Protein AF-A0A4Q7CL15-F1 (afdb_monomer)

Mean predicted aligned error: 6.11 Å

InterPro domains:
  IPR003726 Homocysteine-binding domain [PF025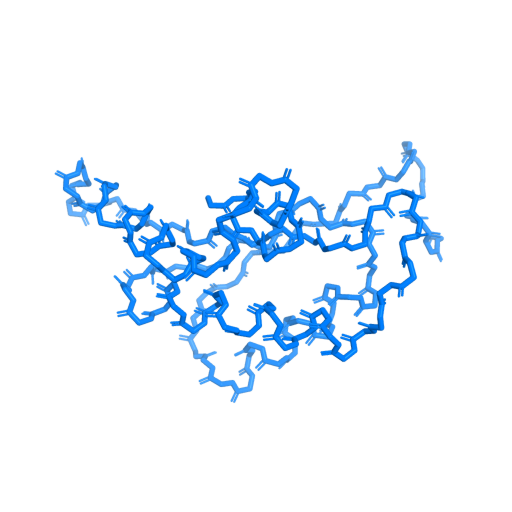74] (1-113)
  IPR003726 Homocysteine-binding domain [PS50970] (1-119)
  IPR036589 Homocysteine-binding domain superfamily [G3DSA:3.20.20.330] (1-119)
  IPR036589 Homocysteine-binding domain superfamily [SSF82282] (1-119)

Foldseek 3Di:
DAQLFQVSCVVVPCSVCSLVVLLVVLVVVVVVDDPPDAFEQEYEAPQDPDGDPDDLVNRLVRRVSSLVSNVVSPGQAYEHPAAQDPVSQVVNVVVCVVPDPHHYHYDHDAPDPPDRPVD

Sequence (119 aa):
TYGANFEKLKLFGIEDKVKAIQQAAVRIPKKAANEDTYILGTVGGFRGIKREDISLQTILYHTEIQIDTLIEEGVDALLFETYYDLEELTNVISRTRKKYDIPIIAQLTASNTNYLVNG

Structure (mmCIF, N/CA/C/O backbone):
data_AF-A0A4Q7CL15-F1
#
_entry.id   AF-A0A4Q7CL15-F1
#
loop_
_atom_site.group_PDB
_atom_site.id
_atom_site.type_symbol
_atom_site.label_atom_id
_atom_site.label_alt_id
_atom_site.label_comp_id
_atom_site.label_asym_id
_atom_site.label_entity_id
_atom_site.label_seq_id
_atom_site.pdbx_PDB_ins_code
_atom_site.Cartn_x
_atom_site.Cartn_y
_atom_site.Cartn_z
_atom_site.occupancy
_atom_site.B_iso_or_equiv
_atom_site.auth_seq_id
_atom_site.auth_comp_id
_atom_site.auth_asym_id
_atom_site.auth_atom_id
_atom_site.pdbx_PDB_model_num
ATOM 1 N N . THR A 1 1 ? -6.974 2.263 -3.864 1.00 65.12 1 THR A N 1
ATOM 2 C CA . THR A 1 1 ? -5.912 3.299 -3.958 1.00 65.12 1 THR A CA 1
ATOM 3 C C . THR A 1 1 ? -4.832 2.992 -4.994 1.00 65.12 1 THR A C 1
ATOM 5 O O . THR A 1 1 ? -3.915 3.787 -5.164 1.00 65.12 1 THR A O 1
ATOM 8 N N . TYR A 1 2 ? -4.989 1.912 -5.765 1.00 54.72 2 TYR A N 1
ATOM 9 C CA . TYR A 1 2 ? -4.071 1.360 -6.767 1.00 54.72 2 TYR A CA 1
ATOM 10 C C . TYR A 1 2 ? -3.191 2.321 -7.590 1.00 54.72 2 TYR A C 1
ATOM 12 O O . TYR A 1 2 ? -1.997 2.091 -7.769 1.00 54.72 2 TYR A O 1
ATOM 20 N N . GLY A 1 3 ? -3.779 3.376 -8.160 1.00 58.12 3 GLY A N 1
ATOM 21 C CA . GLY A 1 3 ? -3.096 4.281 -9.092 1.00 58.12 3 GLY A CA 1
ATOM 22 C C . GLY A 1 3 ? -2.503 5.539 -8.458 1.00 58.12 3 GLY A C 1
ATOM 23 O O . GLY A 1 3 ? -1.823 6.285 -9.151 1.00 58.12 3 GLY A O 1
ATOM 24 N N . ALA A 1 4 ? -2.758 5.795 -7.174 1.00 61.25 4 ALA A N 1
ATOM 25 C CA . ALA A 1 4 ? -2.376 7.036 -6.500 1.00 61.25 4 ALA A CA 1
ATOM 26 C C . ALA A 1 4 ? -0.928 6.990 -5.982 1.00 61.25 4 ALA A C 1
ATOM 28 O O . ALA A 1 4 ? -0.665 7.277 -4.813 1.00 61.25 4 ALA A O 1
ATOM 29 N N . ASN A 1 5 ? 0.002 6.590 -6.850 1.00 66.69 5 ASN A N 1
ATOM 30 C CA . ASN A 1 5 ? 1.431 6.619 -6.577 1.00 66.69 5 ASN A CA 1
ATOM 31 C C . ASN A 1 5 ? 2.092 7.794 -7.316 1.00 66.69 5 ASN A C 1
ATOM 33 O O . ASN A 1 5 ? 1.550 8.315 -8.293 1.00 66.69 5 ASN A O 1
ATOM 37 N N . PHE A 1 6 ? 3.230 8.252 -6.792 1.00 69.94 6 PHE A N 1
ATOM 38 C CA . PHE A 1 6 ? 3.884 9.494 -7.213 1.00 69.94 6 PHE A CA 1
ATOM 39 C C . PHE A 1 6 ? 4.101 9.570 -8.732 1.00 69.94 6 PHE A C 1
ATOM 41 O O . PHE A 1 6 ? 3.712 10.550 -9.358 1.00 69.94 6 PHE A O 1
ATOM 48 N N . GLU A 1 7 ? 4.629 8.509 -9.338 1.00 70.06 7 GLU A N 1
ATOM 49 C CA . GLU A 1 7 ? 4.968 8.485 -10.767 1.00 70.06 7 GLU A CA 1
ATOM 50 C C . GLU A 1 7 ? 3.735 8.556 -11.674 1.00 70.06 7 GLU A C 1
ATOM 52 O O . GLU A 1 7 ? 3.725 9.298 -12.656 1.00 70.06 7 GLU A O 1
ATOM 57 N N . LYS A 1 8 ? 2.644 7.867 -11.318 1.00 73.06 8 LYS A N 1
ATOM 58 C CA . LYS A 1 8 ? 1.388 7.965 -12.078 1.00 73.06 8 LYS A CA 1
ATOM 59 C C . LYS A 1 8 ? 0.762 9.350 -11.958 1.00 73.06 8 LYS A C 1
ATOM 61 O O . LYS A 1 8 ? 0.210 9.844 -12.934 1.00 73.06 8 LYS A O 1
ATOM 66 N N . LEU A 1 9 ? 0.845 9.984 -10.787 1.00 77.00 9 LEU A N 1
ATOM 67 C CA . LEU A 1 9 ? 0.295 11.324 -10.559 1.00 77.00 9 LEU A CA 1
ATOM 68 C C . LEU A 1 9 ? 1.144 12.434 -11.190 1.00 77.00 9 LEU A C 1
ATOM 70 O O . LEU A 1 9 ? 0.587 13.439 -11.631 1.00 77.00 9 LEU A O 1
ATOM 74 N N . LYS A 1 10 ? 2.456 12.219 -11.319 1.00 77.25 10 LYS A N 1
ATOM 75 C CA . LYS A 1 10 ? 3.382 13.110 -12.027 1.00 77.25 10 LYS A CA 1
ATOM 76 C C . LYS A 1 10 ? 3.010 13.285 -13.499 1.00 77.25 10 LYS A C 1
ATOM 78 O O . LYS A 1 10 ? 3.123 14.386 -14.028 1.00 77.25 10 LYS A O 1
ATOM 83 N N . LEU A 1 11 ? 2.474 12.245 -14.148 1.00 78.25 11 LEU A N 1
ATOM 84 C CA . LEU A 1 11 ? 1.936 12.344 -15.516 1.00 78.25 11 LEU A CA 1
ATOM 85 C C . LEU A 1 11 ? 0.776 13.351 -15.643 1.00 78.25 11 LEU A C 1
ATOM 87 O O . LEU A 1 11 ? 0.485 13.811 -16.745 1.00 78.25 11 LEU A O 1
ATOM 91 N N . PHE A 1 12 ? 0.132 13.705 -14.527 1.00 80.31 12 PHE A N 1
ATOM 92 C CA . PHE A 1 12 ? -0.968 14.667 -14.453 1.00 80.31 12 PHE A CA 1
ATOM 93 C C . PHE A 1 12 ? -0.598 15.962 -13.702 1.00 80.31 12 PHE A C 1
ATOM 95 O O . PHE A 1 12 ? -1.465 16.818 -13.532 1.00 80.31 12 PHE A O 1
ATOM 102 N N . GLY A 1 13 ? 0.654 16.118 -13.248 1.00 83.12 13 GLY A N 1
ATOM 103 C CA . GLY A 1 13 ? 1.137 17.304 -12.524 1.00 83.12 13 GLY A CA 1
ATOM 104 C C . GLY A 1 13 ? 0.513 17.515 -11.138 1.00 83.12 13 GLY A C 1
ATOM 105 O O . GLY A 1 13 ? 0.296 18.656 -10.731 1.00 83.12 13 GLY A O 1
ATOM 106 N N . ILE A 1 14 ? 0.135 16.431 -10.452 1.00 82.62 14 ILE A N 1
ATOM 107 C CA . ILE A 1 14 ? -0.492 16.455 -9.113 1.00 82.62 14 ILE A CA 1
ATOM 108 C C . ILE A 1 14 ? 0.214 15.517 -8.124 1.00 82.62 14 ILE A C 1
ATOM 110 O O . ILE A 1 14 ? -0.396 14.973 -7.199 1.00 82.62 14 ILE A O 1
ATOM 114 N N . GLU A 1 15 ? 1.503 15.279 -8.336 1.00 80.31 15 GLU A N 1
ATOM 115 C CA . GLU A 1 15 ? 2.342 14.408 -7.516 1.00 80.31 15 GLU A CA 1
ATOM 116 C C . GLU A 1 15 ? 2.487 14.884 -6.059 1.00 80.31 15 GLU A C 1
ATOM 118 O O . GLU A 1 15 ? 2.669 14.074 -5.151 1.00 80.31 15 GLU A O 1
ATOM 123 N N . ASP A 1 16 ? 2.321 16.180 -5.801 1.00 82.69 16 ASP A N 1
ATOM 124 C CA . ASP A 1 16 ? 2.293 16.778 -4.464 1.00 82.69 16 ASP A CA 1
ATOM 125 C C . ASP A 1 16 ? 1.031 16.393 -3.669 1.00 82.69 16 ASP A C 1
ATOM 127 O O . ASP A 1 16 ? 1.013 16.440 -2.436 1.00 82.69 16 ASP A O 1
ATOM 131 N N . LYS A 1 17 ? -0.024 15.940 -4.358 1.00 85.25 17 LYS A N 1
ATOM 132 C CA . LYS A 1 17 ? -1.307 15.557 -3.753 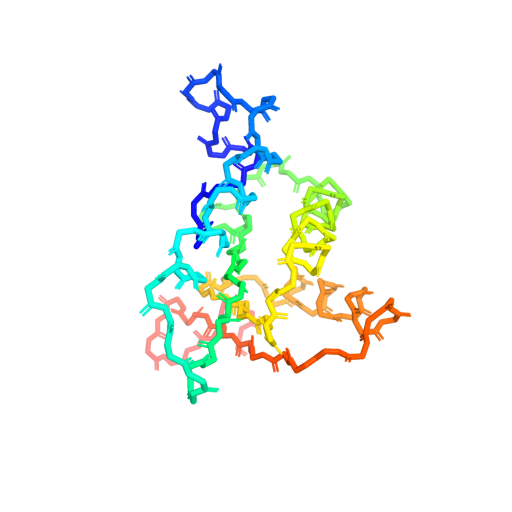1.00 85.25 17 LYS A CA 1
ATOM 133 C C . LYS A 1 17 ? -1.395 14.090 -3.357 1.00 85.25 17 LYS A C 1
ATOM 135 O O . LYS A 1 17 ? -2.450 13.690 -2.864 1.00 85.25 17 LYS A O 1
ATOM 140 N N . VAL A 1 18 ? -0.329 13.296 -3.513 1.00 82.56 18 VAL A N 1
ATOM 141 C CA . VAL A 1 18 ? -0.316 11.858 -3.164 1.00 82.56 18 VAL A CA 1
ATOM 142 C C . VAL A 1 18 ? -0.913 11.629 -1.775 1.00 82.56 18 VAL A C 1
ATOM 144 O O . VAL A 1 18 ? -1.872 10.871 -1.644 1.00 82.56 18 VAL A O 1
ATOM 147 N N . LYS A 1 19 ? -0.413 12.337 -0.751 1.00 86.00 19 LYS A N 1
ATOM 148 C CA . LYS A 1 19 ? -0.903 12.177 0.626 1.00 86.00 19 LYS A CA 1
ATOM 149 C C . LYS A 1 19 ? -2.395 12.508 0.725 1.00 86.00 19 LYS A C 1
ATOM 151 O O . LYS A 1 19 ? -3.172 11.669 1.166 1.00 86.00 19 LYS A O 1
ATOM 156 N N . ALA A 1 20 ? -2.816 13.675 0.238 1.00 89.25 20 ALA A N 1
ATOM 157 C CA . ALA A 1 20 ? -4.216 14.104 0.299 1.00 89.25 20 ALA A CA 1
ATOM 158 C C . ALA A 1 20 ? -5.175 13.135 -0.420 1.00 89.25 20 ALA A C 1
ATOM 160 O O . ALA A 1 20 ? -6.266 12.855 0.080 1.00 89.25 20 ALA A O 1
ATOM 161 N N . ILE A 1 21 ? -4.759 12.590 -1.568 1.00 88.56 21 ILE A N 1
ATOM 162 C CA . ILE A 1 21 ? -5.534 11.606 -2.332 1.00 88.56 21 ILE A CA 1
ATOM 163 C C . ILE A 1 21 ? -5.673 10.302 -1.544 1.00 88.56 21 ILE A C 1
ATOM 165 O O . ILE A 1 21 ? -6.781 9.781 -1.434 1.00 88.56 21 ILE A O 1
ATOM 169 N N . GLN A 1 22 ? -4.584 9.793 -0.963 1.00 87.25 22 GLN A N 1
ATOM 170 C CA . GLN A 1 22 ? -4.611 8.571 -0.153 1.00 87.25 22 GLN A CA 1
ATOM 171 C C . GLN A 1 22 ? -5.507 8.734 1.079 1.00 87.25 22 GLN A C 1
ATOM 173 O O . GLN A 1 22 ? -6.358 7.886 1.339 1.00 87.25 22 GLN A O 1
ATOM 178 N N . GLN A 1 23 ? -5.398 9.863 1.784 1.00 92.19 23 GLN A N 1
ATOM 179 C CA . GLN A 1 23 ? -6.250 10.159 2.938 1.00 92.19 23 GLN A CA 1
ATOM 180 C C . GLN A 1 23 ? -7.730 10.197 2.558 1.00 92.19 23 GLN A C 1
ATOM 182 O O . GLN A 1 23 ? -8.567 9.558 3.197 1.00 92.19 23 GLN A O 1
ATOM 187 N N . ALA A 1 24 ? -8.073 10.904 1.478 1.00 92.56 24 ALA A N 1
ATOM 188 C CA . ALA A 1 24 ? -9.443 10.932 0.980 1.00 92.56 24 ALA A CA 1
ATOM 189 C C . ALA A 1 24 ? -9.938 9.526 0.602 1.00 92.56 24 ALA A C 1
ATOM 191 O O . ALA A 1 24 ? -11.069 9.161 0.932 1.00 92.56 24 ALA A O 1
ATOM 192 N N . ALA A 1 25 ? -9.083 8.719 -0.025 1.00 89.19 25 ALA A N 1
ATOM 193 C CA . ALA A 1 25 ? -9.416 7.369 -0.453 1.00 89.19 25 ALA A CA 1
ATOM 194 C C . ALA A 1 25 ? -9.651 6.382 0.705 1.00 89.19 25 ALA A C 1
ATOM 196 O O . ALA A 1 25 ? -10.346 5.394 0.491 1.00 89.19 25 ALA A O 1
ATOM 197 N N . VAL A 1 26 ? -9.150 6.656 1.916 1.00 93.94 26 VAL A N 1
ATOM 198 C CA . VAL A 1 26 ? -9.502 5.904 3.139 1.00 93.94 26 VAL A CA 1
ATOM 199 C C . VAL A 1 26 ? -10.762 6.473 3.797 1.00 93.94 26 VAL A C 1
ATOM 201 O O . VAL A 1 26 ? -11.653 5.733 4.213 1.00 93.94 26 VAL A O 1
ATOM 204 N N . ARG A 1 27 ? -10.895 7.803 3.861 1.00 93.75 27 ARG A N 1
ATOM 205 C CA . ARG A 1 27 ? -12.031 8.463 4.531 1.00 93.75 27 ARG A CA 1
ATOM 206 C C . ARG A 1 27 ? -13.371 8.212 3.849 1.00 93.75 27 ARG A C 1
ATOM 208 O O . ARG A 1 27 ? -14.390 8.160 4.528 1.00 93.75 27 ARG A O 1
ATOM 215 N N . ILE A 1 28 ? -13.393 8.101 2.522 1.00 92.81 28 ILE A N 1
ATOM 216 C CA . ILE A 1 28 ? -14.622 7.843 1.759 1.00 92.81 28 ILE A CA 1
ATOM 217 C C . ILE A 1 28 ? -15.236 6.481 2.126 1.00 92.81 28 ILE A C 1
ATOM 219 O O . ILE A 1 28 ? -16.381 6.481 2.580 1.00 92.81 28 ILE A O 1
ATOM 223 N N . PRO A 1 29 ? -14.524 5.341 2.007 1.00 88.94 29 PRO A N 1
ATOM 224 C CA . PRO A 1 29 ? -15.079 4.048 2.393 1.00 88.94 29 PRO A CA 1
ATOM 225 C C . PRO A 1 29 ? -15.401 3.986 3.886 1.00 88.94 29 PRO A C 1
ATOM 227 O O . PRO A 1 29 ? -16.440 3.441 4.230 1.00 88.94 29 PRO A O 1
ATOM 230 N N . LYS A 1 30 ? -14.626 4.641 4.765 1.00 92.50 30 LYS A N 1
ATOM 231 C CA . LYS A 1 30 ? -14.967 4.742 6.198 1.00 92.50 30 LYS A CA 1
ATOM 232 C C . LYS A 1 30 ? -16.339 5.352 6.471 1.00 92.50 30 LYS A C 1
ATOM 234 O O . LYS A 1 30 ? -17.011 4.935 7.401 1.00 92.50 30 LYS A O 1
ATOM 239 N N . LYS A 1 31 ? -16.768 6.329 5.670 1.00 92.94 31 LYS A N 1
ATOM 240 C CA . LYS A 1 31 ? -18.104 6.935 5.805 1.00 92.94 31 LYS A CA 1
ATOM 241 C C . LYS A 1 31 ? -19.229 6.018 5.325 1.00 92.94 31 LYS A C 1
ATOM 243 O O . LYS A 1 31 ? -20.372 6.231 5.711 1.00 92.94 31 LYS A O 1
ATOM 248 N N . ALA A 1 32 ? -18.917 5.069 4.447 1.00 92.44 32 ALA A N 1
ATOM 249 C CA . ALA A 1 32 ? -19.873 4.118 3.886 1.00 92.44 32 ALA A CA 1
ATOM 250 C C . ALA A 1 32 ? -19.863 2.759 4.610 1.00 92.44 32 ALA A C 1
ATOM 252 O O . ALA A 1 32 ? -20.791 1.973 4.436 1.00 92.44 32 ALA A O 1
ATOM 253 N N . AL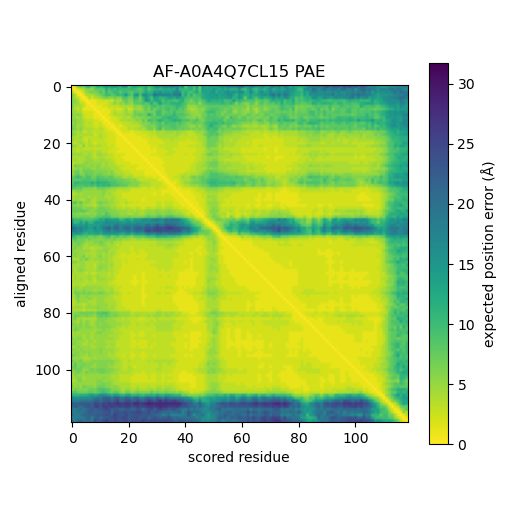A A 1 33 ? -18.815 2.481 5.385 1.00 92.75 33 ALA A N 1
ATOM 254 C CA . ALA A 1 33 ? -18.617 1.249 6.129 1.00 92.75 33 ALA A CA 1
ATOM 255 C C . ALA A 1 33 ? -19.626 1.106 7.277 1.00 92.75 33 ALA A C 1
ATOM 257 O O . ALA A 1 33 ? -19.990 2.078 7.939 1.00 92.75 33 ALA A O 1
ATOM 258 N N . ASN A 1 34 ? -20.047 -0.133 7.517 1.00 93.81 34 ASN A N 1
ATOM 259 C CA . ASN A 1 34 ? -20.714 -0.536 8.754 1.00 93.81 34 ASN A CA 1
ATOM 260 C C . ASN A 1 34 ? -19.688 -1.144 9.730 1.00 93.81 34 ASN A C 1
ATOM 262 O O . ASN A 1 34 ? -18.510 -1.255 9.393 1.00 93.81 34 ASN A O 1
ATOM 266 N N . GLU A 1 35 ? -20.134 -1.539 10.925 1.00 89.75 35 GLU A N 1
ATOM 267 C CA . GLU A 1 35 ? -19.259 -2.082 11.979 1.00 89.75 35 GLU A CA 1
ATOM 268 C C . GLU A 1 35 ? -18.489 -3.348 11.555 1.00 89.75 35 GLU A C 1
ATOM 270 O O . GLU A 1 35 ? -17.379 -3.567 12.029 1.00 89.75 35 GLU A O 1
ATOM 275 N N . ASP A 1 36 ? -19.024 -4.125 10.608 1.00 93.88 36 ASP A N 1
ATOM 276 C CA . ASP A 1 36 ? -18.439 -5.387 10.132 1.00 93.88 36 ASP A CA 1
ATOM 277 C C . ASP A 1 36 ? -17.659 -5.240 8.808 1.00 93.88 36 ASP A C 1
ATOM 279 O O . ASP A 1 36 ? -17.284 -6.229 8.171 1.00 93.88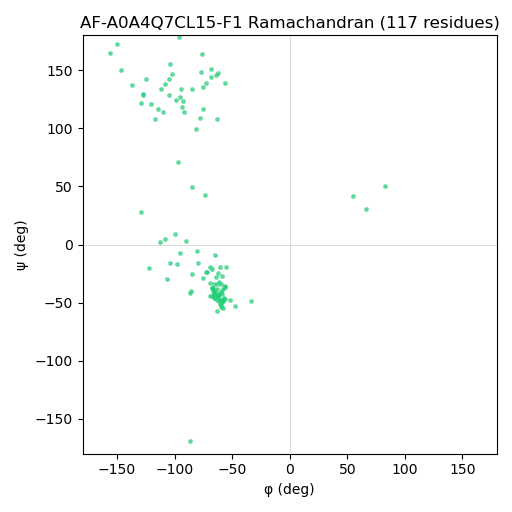 36 ASP A O 1
ATOM 283 N N . THR A 1 37 ? -17.434 -4.008 8.337 1.00 95.19 37 THR A N 1
ATOM 284 C CA . THR A 1 37 ? -16.734 -3.749 7.071 1.00 95.19 37 THR A CA 1
ATOM 285 C C . THR A 1 37 ? -15.240 -3.534 7.296 1.00 95.19 37 THR A C 1
ATOM 287 O O . THR A 1 37 ? -14.839 -2.539 7.893 1.00 95.19 37 THR A O 1
ATOM 290 N N . TYR A 1 38 ? -14.410 -4.397 6.707 1.00 95.75 38 TYR A N 1
ATOM 291 C CA . TYR A 1 38 ? -12.957 -4.209 6.661 1.00 95.75 38 TYR A CA 1
ATOM 292 C C . TYR A 1 38 ? -12.529 -3.327 5.487 1.00 95.75 38 TYR A C 1
ATOM 294 O O . TYR A 1 38 ? -12.932 -3.536 4.340 1.00 95.75 38 TYR A O 1
ATOM 302 N N . ILE A 1 39 ? -11.646 -2.374 5.759 1.00 95.88 39 ILE A N 1
ATOM 303 C CA . ILE A 1 39 ? -11.111 -1.423 4.791 1.00 95.88 39 ILE A CA 1
ATOM 304 C C . ILE A 1 39 ? -9.647 -1.749 4.534 1.00 95.88 39 ILE A C 1
ATOM 306 O O . ILE A 1 39 ? -8.788 -1.592 5.399 1.00 95.88 39 ILE A O 1
ATOM 310 N N . LEU A 1 40 ? -9.353 -2.172 3.307 1.00 96.62 40 LEU A N 1
ATOM 311 C CA . LEU A 1 40 ? -8.003 -2.528 2.886 1.00 96.62 40 LEU A CA 1
ATOM 312 C C . LEU A 1 40 ? -7.359 -1.375 2.115 1.00 96.62 40 LEU A C 1
ATOM 314 O O . LEU A 1 40 ? -7.880 -0.915 1.096 1.00 96.62 40 LEU A O 1
ATOM 318 N N . GLY A 1 41 ? -6.190 -0.938 2.578 1.00 95.44 41 GLY A N 1
ATOM 319 C CA . GLY A 1 41 ? -5.343 -0.007 1.846 1.00 95.44 41 GLY A CA 1
ATOM 320 C C . GLY A 1 41 ? -4.639 -0.732 0.707 1.00 95.44 41 GLY A C 1
ATOM 321 O O . GLY A 1 41 ? -3.841 -1.636 0.953 1.00 95.44 41 GLY A O 1
ATOM 322 N N . THR A 1 42 ? -4.919 -0.348 -0.538 1.00 93.88 42 THR A N 1
ATOM 323 C CA . THR A 1 42 ? -4.311 -1.006 -1.698 1.00 93.88 42 THR A CA 1
ATOM 324 C C . THR A 1 42 ? -3.051 -0.285 -2.171 1.00 93.88 42 THR A C 1
ATOM 326 O O . THR A 1 42 ? -3.022 0.949 -2.292 1.00 93.88 42 THR A O 1
ATOM 329 N N . VAL A 1 43 ? -1.999 -1.052 -2.431 1.00 92.31 43 VAL A N 1
ATOM 330 C CA . VAL A 1 43 ? -0.683 -0.569 -2.859 1.00 92.31 43 VAL A CA 1
ATOM 331 C C . VAL A 1 43 ? -0.285 -1.355 -4.100 1.00 92.31 43 VAL A C 1
ATOM 333 O O . VAL A 1 43 ? -0.263 -2.581 -4.069 1.00 92.31 43 VAL A O 1
ATOM 336 N N . GLY A 1 44 ? -0.026 -0.655 -5.202 1.00 89.31 44 GLY A N 1
ATOM 337 C CA . GLY A 1 44 ? 0.358 -1.269 -6.471 1.00 89.31 44 GLY A CA 1
ATOM 338 C C . GLY A 1 44 ? 1.856 -1.150 -6.724 1.00 89.31 44 GLY A C 1
ATOM 339 O O . GLY A 1 44 ? 2.458 -0.137 -6.365 1.00 89.31 44 GLY A O 1
ATOM 340 N N . GLY A 1 45 ? 2.426 -2.157 -7.386 1.00 87.56 45 GLY A N 1
ATOM 341 C CA . GLY A 1 45 ? 3.829 -2.138 -7.793 1.00 87.56 45 GLY A CA 1
ATOM 342 C C . GLY A 1 45 ? 4.150 -1.009 -8.778 1.00 87.56 45 GLY A C 1
ATOM 343 O O . GLY A 1 45 ? 3.311 -0.602 -9.591 1.00 87.56 45 GLY A O 1
ATOM 344 N N . PHE A 1 46 ? 5.374 -0.498 -8.696 1.00 83.12 46 PHE A N 1
ATOM 345 C CA . PHE A 1 46 ? 5.920 0.513 -9.596 1.00 83.12 46 PHE A CA 1
ATOM 346 C C . PHE A 1 46 ? 6.522 -0.126 -10.847 1.00 83.12 46 PHE A C 1
ATOM 348 O O . PHE A 1 46 ? 6.324 0.383 -11.949 1.00 83.12 46 PHE A O 1
ATOM 355 N N . ARG A 1 47 ? 7.223 -1.258 -10.711 1.00 81.88 47 ARG A N 1
ATOM 356 C CA . ARG A 1 47 ? 7.789 -1.978 -11.856 1.00 81.88 47 ARG A CA 1
ATOM 357 C C . ARG A 1 47 ? 6.688 -2.762 -12.563 1.00 81.88 47 ARG A C 1
ATOM 359 O O . ARG A 1 47 ? 6.167 -3.754 -12.055 1.00 81.88 47 ARG A O 1
ATOM 366 N N . GLY A 1 48 ? 6.327 -2.294 -13.755 1.00 71.50 48 GLY A N 1
ATOM 367 C CA . GLY A 1 48 ? 5.444 -3.009 -14.672 1.00 71.50 48 GLY A CA 1
ATOM 368 C C . GLY A 1 48 ? 6.197 -3.984 -15.583 1.00 71.50 48 GLY A C 1
ATOM 369 O O . GLY A 1 48 ? 7.392 -4.226 -15.439 1.00 71.50 48 GLY A O 1
ATOM 370 N N . ILE A 1 49 ? 5.487 -4.500 -16.591 1.00 60.25 49 ILE A N 1
ATOM 371 C CA . ILE A 1 49 ? 6.049 -5.380 -17.636 1.00 60.25 49 ILE A CA 1
ATOM 372 C C . ILE A 1 49 ? 7.154 -4.669 -18.438 1.00 60.25 49 ILE A C 1
ATOM 374 O O . ILE A 1 49 ? 8.114 -5.295 -18.885 1.00 60.25 49 ILE A O 1
ATOM 378 N N . LYS A 1 50 ? 7.042 -3.347 -18.611 1.00 57.31 50 LYS A N 1
ATOM 379 C CA . LYS A 1 50 ? 8.127 -2.510 -19.126 1.00 57.31 50 LYS A CA 1
ATOM 380 C C . LYS A 1 50 ? 8.917 -2.001 -17.923 1.00 57.31 50 LYS A C 1
ATOM 382 O O . LYS A 1 50 ? 8.368 -1.254 -17.120 1.00 57.31 50 LYS A O 1
ATOM 387 N N . ARG A 1 51 ? 10.175 -2.430 -17.785 1.00 58.34 51 ARG A N 1
ATOM 388 C CA . ARG A 1 51 ? 11.084 -1.887 -16.767 1.00 58.34 51 ARG A CA 1
ATOM 389 C C . ARG A 1 51 ? 11.299 -0.406 -17.059 1.00 58.34 51 ARG A C 1
ATOM 391 O O . ARG A 1 51 ? 11.940 -0.066 -18.047 1.00 58.34 51 ARG A O 1
ATOM 398 N N . GLU A 1 52 ? 10.729 0.450 -16.227 1.00 62.91 52 GLU A N 1
ATOM 399 C CA . GLU A 1 52 ? 11.120 1.854 -16.158 1.00 62.91 52 GLU A CA 1
ATOM 400 C C . GLU A 1 52 ? 12.435 1.968 -15.370 1.00 62.91 52 GLU A C 1
ATOM 402 O O . GLU A 1 52 ? 12.681 1.172 -14.459 1.00 62.91 52 GLU A O 1
ATOM 407 N N . ASP A 1 53 ? 13.274 2.953 -15.707 1.00 72.19 53 ASP A N 1
ATOM 408 C CA . ASP A 1 53 ? 14.589 3.208 -15.086 1.00 72.19 53 ASP A CA 1
ATOM 409 C C . ASP A 1 53 ? 14.474 3.816 -13.669 1.00 72.19 53 ASP A C 1
ATOM 411 O O . ASP A 1 53 ? 15.184 4.752 -13.301 1.00 72.19 53 ASP A O 1
ATOM 415 N N . ILE A 1 54 ? 13.559 3.305 -12.842 1.00 82.25 54 ILE A N 1
ATOM 416 C CA . ILE A 1 54 ? 13.398 3.741 -11.453 1.00 82.25 54 ILE A CA 1
ATOM 417 C C . ILE A 1 54 ? 14.179 2.804 -10.533 1.00 82.25 54 ILE A C 1
ATOM 419 O O . ILE A 1 54 ? 14.011 1.578 -10.534 1.00 82.25 54 ILE A O 1
ATOM 423 N N . SER A 1 55 ? 15.041 3.395 -9.705 1.00 89.81 55 SER A N 1
ATOM 424 C CA . SER A 1 55 ? 15.814 2.641 -8.722 1.00 89.81 55 SER A CA 1
ATOM 425 C C . SER A 1 55 ? 14.897 1.984 -7.683 1.00 89.81 55 SER A C 1
ATOM 427 O O . SER A 1 55 ? 13.891 2.561 -7.263 1.00 89.81 55 SER A O 1
ATOM 429 N N . LEU A 1 56 ? 15.280 0.797 -7.200 1.00 89.56 56 LEU A N 1
ATOM 430 C CA . LEU A 1 56 ? 14.540 0.115 -6.134 1.00 89.56 56 LEU A C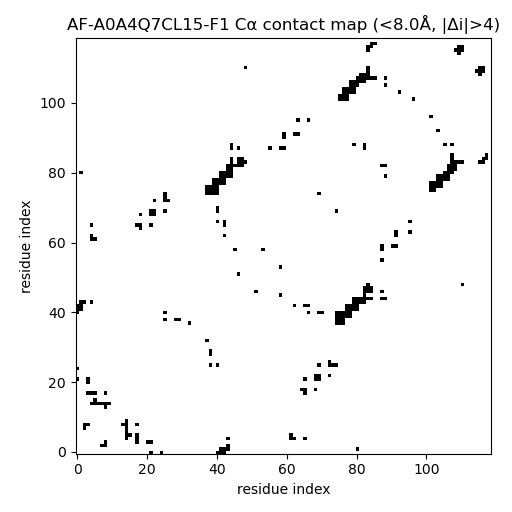A 1
ATOM 431 C C . LEU A 1 56 ? 14.409 0.997 -4.881 1.00 89.56 56 LEU A C 1
ATOM 433 O O . LEU A 1 56 ? 13.367 1.003 -4.238 1.00 89.56 56 LEU A O 1
ATOM 437 N N . GLN A 1 57 ? 15.434 1.786 -4.546 1.00 91.75 57 GLN A N 1
ATOM 438 C CA . GLN A 1 57 ? 15.389 2.671 -3.377 1.00 91.75 57 GLN A CA 1
ATOM 439 C C . GLN A 1 57 ? 14.342 3.777 -3.526 1.00 91.75 57 GLN A C 1
ATOM 441 O O . GLN A 1 57 ? 13.613 4.051 -2.576 1.00 91.75 57 GLN A O 1
ATOM 446 N N . THR A 1 58 ? 14.226 4.369 -4.716 1.00 90.06 58 THR A N 1
ATOM 447 C CA . THR A 1 58 ? 13.196 5.371 -5.023 1.00 90.06 58 THR A CA 1
ATOM 448 C C . THR A 1 58 ? 11.797 4.771 -4.895 1.00 90.06 58 THR A C 1
ATOM 450 O O . THR A 1 58 ? 10.936 5.354 -4.239 1.00 90.06 58 THR A O 1
ATOM 453 N N . ILE A 1 59 ? 11.586 3.571 -5.444 1.00 90.12 59 ILE A N 1
ATOM 454 C CA . ILE A 1 59 ? 10.311 2.848 -5.328 1.00 90.12 59 ILE A CA 1
ATOM 455 C C . ILE A 1 59 ? 9.956 2.608 -3.862 1.00 90.12 59 ILE A C 1
ATOM 457 O O . ILE A 1 59 ? 8.844 2.919 -3.432 1.00 90.12 59 ILE A O 1
ATOM 461 N N . LEU A 1 60 ? 10.903 2.085 -3.079 1.00 93.06 60 LEU A N 1
ATOM 462 C CA . LEU A 1 60 ? 10.676 1.784 -1.669 1.00 93.06 60 LEU A CA 1
ATOM 463 C C . LEU A 1 60 ? 10.374 3.050 -0.860 1.00 93.06 60 LEU A C 1
ATOM 465 O O . LEU A 1 60 ? 9.489 3.009 -0.015 1.00 93.06 60 LEU A O 1
ATOM 469 N N . TYR A 1 61 ? 11.039 4.170 -1.154 1.00 92.06 61 TYR A N 1
ATOM 470 C CA . TYR A 1 61 ? 10.763 5.458 -0.515 1.00 92.06 61 TYR A CA 1
ATOM 471 C C . TYR A 1 61 ? 9.322 5.933 -0.757 1.00 92.06 61 TYR A C 1
ATOM 473 O O . TYR A 1 61 ? 8.597 6.231 0.193 1.00 92.06 61 TYR A O 1
ATOM 481 N N . HIS A 1 62 ? 8.869 5.957 -2.014 1.00 89.44 62 HIS A N 1
ATOM 482 C CA . HIS A 1 62 ? 7.502 6.387 -2.330 1.00 89.44 62 HIS A CA 1
ATOM 483 C C . HIS A 1 62 ? 6.446 5.412 -1.805 1.00 89.44 62 HIS A C 1
ATOM 485 O O . HIS A 1 62 ? 5.390 5.839 -1.332 1.00 89.44 62 HIS A O 1
ATOM 491 N N . THR A 1 63 ? 6.738 4.112 -1.860 1.00 91.75 63 THR A N 1
ATOM 492 C CA . THR A 1 63 ? 5.850 3.073 -1.335 1.00 91.75 63 THR A CA 1
ATOM 493 C C . THR A 1 63 ? 5.696 3.194 0.180 1.00 91.75 63 THR A C 1
ATOM 495 O O . THR A 1 63 ? 4.584 3.072 0.688 1.00 91.75 63 THR A O 1
ATOM 498 N N . GLU A 1 64 ? 6.776 3.493 0.907 1.00 93.50 64 GLU A N 1
ATOM 499 C CA . GLU A 1 64 ? 6.732 3.690 2.358 1.00 93.50 64 GLU A CA 1
ATOM 500 C C . GLU A 1 64 ? 5.840 4.881 2.737 1.00 93.50 64 GLU A C 1
ATOM 502 O O . GLU A 1 64 ? 4.961 4.728 3.577 1.00 93.50 64 GLU A O 1
ATOM 507 N N . ILE A 1 65 ? 5.943 6.020 2.040 1.00 91.94 65 ILE A N 1
ATOM 508 C CA . ILE A 1 65 ? 5.062 7.182 2.276 1.00 91.94 65 ILE A CA 1
ATOM 509 C C . ILE A 1 65 ? 3.583 6.828 2.070 1.00 91.94 65 ILE A C 1
ATOM 511 O O . ILE A 1 65 ? 2.719 7.259 2.841 1.00 91.94 65 ILE A O 1
ATOM 515 N N . GLN A 1 66 ? 3.275 6.061 1.021 1.00 91.81 66 GLN A N 1
ATOM 516 C CA . GLN A 1 66 ? 1.910 5.611 0.755 1.00 91.81 66 GLN A CA 1
ATOM 517 C C . GLN A 1 66 ? 1.397 4.708 1.882 1.00 91.81 66 GLN A C 1
ATOM 519 O O . GLN A 1 66 ? 0.290 4.923 2.371 1.00 91.81 66 GLN A O 1
ATOM 524 N N . ILE A 1 67 ? 2.191 3.721 2.297 1.00 95.25 67 ILE A N 1
ATOM 525 C CA . ILE A 1 67 ? 1.837 2.780 3.365 1.00 95.25 67 ILE A CA 1
ATOM 526 C C . ILE A 1 67 ? 1.624 3.510 4.687 1.00 95.25 67 ILE A C 1
ATOM 528 O O . ILE A 1 67 ? 0.592 3.309 5.322 1.00 95.25 67 ILE A O 1
ATOM 532 N N . ASP A 1 68 ? 2.554 4.387 5.058 1.00 95.69 68 ASP A N 1
ATOM 533 C CA . ASP A 1 68 ? 2.465 5.194 6.272 1.00 95.69 68 ASP A CA 1
ATOM 534 C C . ASP A 1 68 ? 1.165 6.000 6.273 1.00 95.69 68 ASP A C 1
ATOM 536 O O . ASP A 1 68 ? 0.411 5.960 7.238 1.00 95.69 68 ASP A O 1
ATOM 540 N N . THR A 1 69 ? 0.841 6.648 5.150 1.00 94.81 69 THR A N 1
ATOM 541 C CA . THR A 1 69 ? -0.395 7.430 5.016 1.00 94.81 69 THR A CA 1
ATOM 542 C C . THR A 1 69 ? -1.648 6.562 5.164 1.00 94.81 69 THR A C 1
ATOM 544 O O . THR A 1 69 ? -2.601 6.970 5.823 1.00 94.81 69 THR A O 1
ATOM 547 N N . LEU A 1 70 ? -1.673 5.371 4.559 1.00 95.50 70 LEU A N 1
ATOM 548 C CA . LEU A 1 70 ? -2.813 4.453 4.655 1.00 95.50 70 LEU A CA 1
ATOM 549 C C . LEU A 1 70 ? -3.018 3.960 6.093 1.00 95.50 70 LEU A C 1
ATOM 551 O O . LEU A 1 70 ? -4.150 3.933 6.577 1.00 95.50 70 LEU A O 1
ATOM 555 N N . ILE A 1 71 ? -1.933 3.598 6.779 1.00 96.56 71 ILE A N 1
ATOM 556 C CA . ILE A 1 71 ? -1.977 3.119 8.165 1.00 96.56 71 ILE A CA 1
ATOM 557 C C . ILE A 1 71 ? -2.353 4.253 9.123 1.00 96.56 71 ILE A C 1
ATOM 559 O O . ILE A 1 71 ? -3.219 4.052 9.969 1.00 96.56 71 ILE A O 1
ATOM 563 N N . GLU A 1 72 ? -1.771 5.447 8.972 1.00 95.81 72 GLU A N 1
ATOM 564 C CA . GLU A 1 72 ? -2.123 6.640 9.761 1.00 95.81 72 GLU A CA 1
ATOM 565 C C . GLU A 1 72 ? -3.613 6.985 9.642 1.00 95.81 72 GLU A C 1
ATOM 567 O O . GLU A 1 72 ? -4.251 7.376 10.618 1.00 95.81 72 GLU A O 1
ATOM 572 N N . GLU A 1 73 ? -4.194 6.810 8.454 1.00 95.75 73 GLU A N 1
ATOM 573 C CA . GLU A 1 73 ? -5.623 7.037 8.221 1.00 95.75 73 GLU A CA 1
ATOM 574 C C . GLU A 1 73 ? -6.502 5.866 8.678 1.00 95.75 73 GLU A C 1
ATOM 576 O O . GLU A 1 73 ? -7.730 5.986 8.685 1.00 95.75 73 GLU A O 1
ATOM 581 N N . GLY A 1 74 ? -5.895 4.761 9.116 1.00 95.31 74 GLY A N 1
ATOM 582 C CA . GLY A 1 74 ? -6.522 3.655 9.832 1.00 95.31 74 GLY A CA 1
ATOM 583 C C . GLY A 1 74 ? -7.219 2.638 8.937 1.00 95.31 74 GLY A C 1
ATOM 584 O O . GLY A 1 74 ? -8.394 2.355 9.163 1.00 95.31 74 GLY A O 1
ATOM 585 N N . VAL A 1 75 ? -6.537 2.135 7.909 1.00 97.06 75 VAL A N 1
ATOM 586 C CA . VAL A 1 75 ? -6.954 0.901 7.218 1.00 97.06 75 VAL A CA 1
ATOM 587 C C . VAL A 1 75 ? -6.783 -0.317 8.135 1.00 97.06 75 VAL A C 1
ATOM 589 O O . VAL A 1 75 ? -5.892 -0.331 8.981 1.00 97.06 75 VAL A O 1
ATOM 592 N N . ASP A 1 76 ? -7.602 -1.348 7.945 1.00 97.44 76 ASP A N 1
ATOM 593 C CA . ASP A 1 76 ? -7.582 -2.568 8.768 1.00 97.44 76 ASP A CA 1
ATOM 594 C C . ASP A 1 76 ? -6.539 -3.583 8.290 1.00 97.44 76 ASP A C 1
ATOM 596 O O . ASP A 1 76 ? -6.066 -4.427 9.049 1.00 97.44 76 ASP A O 1
ATOM 600 N N . ALA A 1 77 ? -6.184 -3.518 7.007 1.00 97.81 77 ALA A N 1
ATOM 601 C CA . ALA A 1 77 ? -5.194 -4.379 6.380 1.00 97.81 77 ALA A CA 1
ATOM 602 C C . ALA A 1 77 ? -4.595 -3.711 5.136 1.00 97.81 77 ALA A C 1
ATOM 604 O O . ALA A 1 77 ? -5.139 -2.744 4.594 1.00 97.81 77 ALA A O 1
ATOM 605 N N . LEU A 1 78 ? -3.475 -4.249 4.661 1.00 97.94 78 LEU A N 1
ATOM 606 C CA . LEU A 1 78 ? -2.856 -3.843 3.402 1.00 97.94 78 LEU A CA 1
ATOM 607 C C . LEU A 1 78 ? -3.019 -4.925 2.342 1.00 97.94 78 LEU A C 1
ATOM 609 O O . LEU A 1 78 ? -2.817 -6.111 2.606 1.00 97.94 78 LEU A O 1
ATOM 613 N N . LEU A 1 79 ? -3.325 -4.488 1.125 1.00 97.06 79 LEU A N 1
ATOM 614 C CA . LEU A 1 79 ? -3.356 -5.321 -0.066 1.00 97.06 79 LEU A CA 1
ATOM 615 C C . LEU A 1 79 ? -2.299 -4.827 -1.057 1.00 97.06 79 LEU A C 1
ATOM 617 O O . LEU A 1 79 ? -2.468 -3.784 -1.68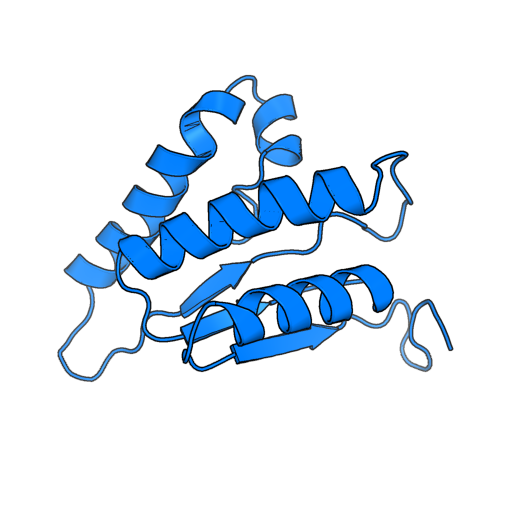9 1.00 97.06 79 LEU A O 1
ATOM 621 N N . PHE A 1 80 ? -1.221 -5.592 -1.209 1.00 95.75 80 PHE A N 1
ATOM 622 C CA . PHE A 1 80 ? -0.253 -5.401 -2.284 1.00 95.75 80 PHE A CA 1
ATOM 623 C C . PHE A 1 80 ? -0.800 -6.053 -3.549 1.00 95.75 80 PHE A C 1
ATOM 625 O O . PHE A 1 80 ? -0.738 -7.274 -3.691 1.00 95.75 80 PHE A O 1
ATOM 632 N N . GLU A 1 81 ? -1.386 -5.253 -4.435 1.00 90.88 81 GLU A N 1
ATOM 633 C CA . GLU A 1 81 ? -2.116 -5.744 -5.603 1.00 90.88 81 GLU A CA 1
ATOM 634 C C . GLU A 1 81 ? -1.314 -5.569 -6.897 1.00 90.88 81 GLU A C 1
ATOM 636 O O . GLU A 1 81 ? -0.655 -4.555 -7.124 1.00 90.88 81 GLU A O 1
ATOM 641 N N . THR A 1 82 ? -1.430 -6.553 -7.789 1.00 87.44 82 THR A N 1
ATOM 642 C CA . THR A 1 82 ? -0.900 -6.510 -9.162 1.00 87.44 82 THR A CA 1
ATOM 643 C C . THR A 1 82 ? 0.606 -6.200 -9.265 1.00 87.44 82 THR A C 1
ATOM 645 O O . THR A 1 82 ? 1.037 -5.430 -10.125 1.00 87.44 82 THR A O 1
ATOM 648 N N . TYR A 1 83 ? 1.435 -6.789 -8.399 1.00 90.25 83 TYR A N 1
ATOM 649 C CA . TYR A 1 83 ? 2.893 -6.688 -8.536 1.00 90.25 83 TYR A CA 1
ATOM 650 C C . TYR A 1 83 ? 3.394 -7.589 -9.667 1.00 90.25 83 TYR A C 1
ATOM 652 O O . TYR A 1 83 ? 3.005 -8.748 -9.736 1.00 90.25 83 TYR A O 1
ATOM 660 N N . TYR A 1 84 ? 4.289 -7.090 -10.521 1.00 86.62 84 TYR A N 1
ATOM 661 C CA . TYR A 1 84 ? 4.941 -7.897 -11.569 1.00 86.62 84 TYR A CA 1
ATOM 662 C C . TYR A 1 84 ? 6.387 -8.273 -11.225 1.00 86.62 84 TYR A C 1
ATOM 664 O O . TYR A 1 84 ? 6.952 -9.174 -11.840 1.00 86.62 84 TYR A O 1
ATOM 672 N N . ASP A 1 85 ? 6.985 -7.592 -10.246 1.00 87.75 85 ASP A N 1
ATOM 673 C CA . ASP A 1 85 ? 8.372 -7.767 -9.829 1.00 87.75 85 ASP A CA 1
ATOM 674 C C . ASP A 1 85 ? 8.424 -8.314 -8.39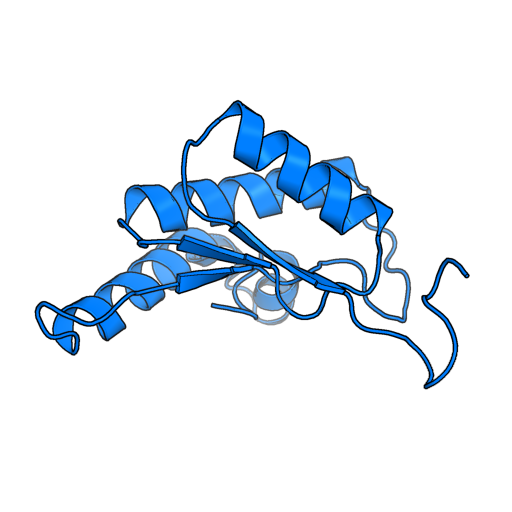1 1.00 87.75 85 ASP A C 1
ATOM 676 O O . ASP A 1 85 ? 7.959 -7.681 -7.437 1.00 87.75 85 ASP A O 1
ATOM 680 N N . LEU A 1 86 ? 8.966 -9.527 -8.238 1.00 90.25 86 LEU A N 1
ATOM 681 C CA . LEU A 1 86 ? 9.068 -10.205 -6.941 1.00 90.25 86 LEU A CA 1
ATOM 682 C C . LEU A 1 86 ? 10.078 -9.531 -5.999 1.00 90.25 86 LEU A C 1
ATOM 684 O O . LEU A 1 86 ? 9.879 -9.549 -4.782 1.00 90.25 86 LEU A O 1
ATOM 688 N N . GLU A 1 87 ? 11.158 -8.950 -6.530 1.00 91.44 87 GLU A N 1
ATOM 689 C CA . GLU A 1 87 ? 12.155 -8.244 -5.718 1.00 91.44 87 GLU A CA 1
ATOM 690 C C . GLU A 1 87 ? 11.513 -7.009 -5.080 1.00 91.44 87 GLU A C 1
ATOM 692 O O . GLU A 1 87 ? 11.643 -6.796 -3.875 1.00 91.44 87 GLU A O 1
ATOM 697 N N . GLU A 1 88 ? 10.761 -6.236 -5.860 1.00 92.44 88 GLU A N 1
ATOM 698 C CA . GLU A 1 88 ? 10.000 -5.099 -5.362 1.00 92.44 88 GLU A CA 1
ATOM 699 C C . GLU A 1 88 ? 9.015 -5.532 -4.268 1.00 92.44 88 GLU A C 1
ATOM 701 O O . GLU A 1 88 ? 9.076 -5.016 -3.150 1.00 92.44 88 GLU A O 1
ATOM 706 N N . LEU A 1 89 ? 8.159 -6.520 -4.559 1.00 94.75 89 LEU A N 1
ATOM 707 C CA . LEU A 1 89 ? 7.117 -6.976 -3.634 1.00 94.75 89 LEU A CA 1
ATOM 708 C C . LEU A 1 89 ? 7.701 -7.439 -2.292 1.00 94.75 89 LEU A C 1
ATOM 710 O O . LEU A 1 89 ? 7.246 -7.024 -1.226 1.00 94.75 89 LEU A O 1
ATOM 714 N N . THR A 1 90 ? 8.730 -8.286 -2.331 1.00 96.06 90 THR A N 1
ATOM 715 C CA . THR A 1 90 ? 9.348 -8.842 -1.117 1.00 96.06 90 THR A CA 1
ATOM 716 C C . THR A 1 90 ? 10.061 -7.777 -0.287 1.00 96.06 90 THR A C 1
ATOM 718 O O . THR A 1 90 ? 9.959 -7.796 0.943 1.00 96.06 90 THR A O 1
ATOM 721 N N . ASN A 1 91 ? 10.724 -6.808 -0.927 1.00 96.94 91 ASN A N 1
ATOM 722 C CA . ASN A 1 91 ? 11.344 -5.688 -0.220 1.00 96.94 91 ASN A CA 1
ATOM 723 C C . ASN A 1 91 ? 10.297 -4.788 0.445 1.00 96.94 91 ASN A C 1
ATOM 725 O O . ASN A 1 91 ? 10.481 -4.406 1.603 1.00 96.94 91 ASN A O 1
ATOM 729 N N . VAL A 1 92 ? 9.194 -4.485 -0.248 1.00 96.31 92 VAL A N 1
ATOM 730 C CA . VAL A 1 92 ? 8.088 -3.699 0.315 1.00 96.31 92 VAL A CA 1
ATOM 731 C C . VAL A 1 92 ? 7.507 -4.410 1.539 1.00 96.31 92 VAL A C 1
ATOM 733 O O . VAL A 1 92 ? 7.517 -3.835 2.625 1.00 96.31 92 VAL A O 1
ATOM 736 N N . ILE A 1 93 ? 7.110 -5.684 1.411 1.00 97.25 93 ILE A N 1
ATOM 737 C CA . ILE A 1 93 ? 6.536 -6.471 2.518 1.00 97.25 93 ILE A CA 1
ATOM 738 C C . ILE A 1 93 ? 7.490 -6.523 3.715 1.00 97.25 93 ILE A C 1
ATOM 740 O O . ILE A 1 93 ? 7.068 -6.317 4.855 1.00 97.25 93 ILE A O 1
ATOM 744 N N . SER A 1 94 ? 8.777 -6.785 3.469 1.00 97.62 94 SER A N 1
ATOM 745 C CA . SER A 1 94 ? 9.791 -6.870 4.525 1.00 97.62 94 SER A CA 1
ATOM 746 C C . SER A 1 94 ? 9.929 -5.552 5.289 1.00 97.62 94 SER A C 1
ATOM 748 O O . SER A 1 94 ? 9.986 -5.556 6.519 1.00 97.62 94 SER A O 1
ATOM 750 N N . ARG A 1 95 ? 9.930 -4.408 4.591 1.00 96.88 95 ARG A N 1
ATOM 751 C CA . ARG A 1 95 ? 9.990 -3.084 5.234 1.00 96.88 95 ARG A CA 1
ATOM 752 C C . ARG A 1 95 ? 8.712 -2.781 6.013 1.00 96.88 95 ARG A C 1
ATOM 754 O O . ARG A 1 95 ? 8.808 -2.370 7.165 1.00 96.88 95 ARG A O 1
ATOM 761 N N . THR A 1 96 ? 7.540 -3.062 5.446 1.00 97.12 96 THR A N 1
ATOM 762 C CA . THR A 1 96 ? 6.251 -2.870 6.127 1.00 97.12 96 THR A CA 1
ATOM 763 C C . THR A 1 96 ? 6.168 -3.678 7.418 1.00 97.12 96 THR A C 1
ATOM 765 O O . THR A 1 96 ? 5.842 -3.126 8.464 1.00 97.12 96 THR A O 1
ATOM 768 N N . ARG A 1 97 ? 6.534 -4.966 7.376 1.00 96.94 97 ARG A N 1
ATOM 769 C CA . ARG A 1 97 ? 6.485 -5.865 8.542 1.00 96.94 97 ARG A CA 1
ATOM 770 C C . ARG A 1 97 ? 7.425 -5.468 9.673 1.00 96.94 97 ARG A C 1
ATOM 772 O O . ARG A 1 97 ? 7.133 -5.766 10.822 1.00 96.94 97 ARG A O 1
ATOM 779 N N . LYS A 1 98 ? 8.537 -4.794 9.372 1.00 97.44 98 LYS A N 1
ATOM 780 C CA . LYS A 1 98 ? 9.450 -4.276 10.405 1.00 97.44 98 LYS A CA 1
ATOM 781 C C . LYS A 1 98 ? 8.873 -3.087 11.171 1.00 97.44 98 LYS A C 1
ATOM 783 O O . LYS A 1 98 ? 9.336 -2.813 12.272 1.00 97.44 98 LYS A O 1
ATOM 788 N N . LYS A 1 99 ? 7.922 -2.365 10.576 1.00 97.44 99 LYS A N 1
ATOM 789 C CA . LYS A 1 99 ? 7.386 -1.108 11.110 1.00 97.44 99 LYS A CA 1
ATOM 790 C C . LYS A 1 99 ? 5.982 -1.264 11.689 1.00 97.44 99 LYS A C 1
ATOM 792 O O . LYS A 1 99 ? 5.641 -0.555 12.630 1.00 97.44 99 LYS A O 1
ATOM 797 N N . TYR A 1 100 ? 5.194 -2.195 11.155 1.00 97.62 100 TYR A N 1
ATOM 798 C CA . TYR A 1 100 ? 3.777 -2.322 11.472 1.00 97.62 100 TYR A CA 1
ATOM 799 C C . TYR A 1 100 ? 3.346 -3.771 11.687 1.00 97.62 100 TYR A C 1
ATOM 801 O O . TYR A 1 100 ? 3.666 -4.661 10.894 1.00 97.62 100 TYR A O 1
ATOM 809 N N . ASP A 1 101 ? 2.531 -3.971 12.721 1.00 97.12 101 ASP A N 1
ATOM 810 C CA . ASP A 1 101 ? 1.817 -5.219 12.980 1.00 97.12 101 ASP A CA 1
ATOM 811 C C . ASP A 1 101 ? 0.383 -5.129 12.433 1.00 97.12 101 ASP A C 1
ATOM 813 O O . ASP A 1 101 ? -0.585 -4.956 13.166 1.00 97.12 101 ASP A O 1
ATOM 817 N N . ILE A 1 102 ? 0.263 -5.143 11.102 1.00 97.56 102 ILE A N 1
ATOM 818 C CA . ILE A 1 102 ? -1.013 -5.049 10.376 1.00 97.56 102 ILE A CA 1
ATOM 819 C C . ILE A 1 102 ? -1.165 -6.244 9.423 1.00 97.56 102 ILE A C 1
ATOM 821 O O . ILE A 1 102 ? -0.164 -6.681 8.849 1.00 97.56 102 ILE A O 1
ATOM 825 N N . PRO A 1 103 ? -2.356 -6.831 9.218 1.00 98.19 103 PRO A N 1
ATOM 826 C CA . PRO A 1 103 ? -2.532 -7.890 8.229 1.00 98.19 103 PRO A CA 1
ATOM 827 C C . PRO A 1 103 ? -2.102 -7.443 6.823 1.00 98.19 103 PRO A C 1
ATOM 829 O O . PRO A 1 103 ? -2.363 -6.319 6.396 1.00 98.19 103 PRO A O 1
ATOM 832 N N . ILE A 1 104 ? -1.422 -8.339 6.103 1.00 98.00 104 ILE A N 1
ATOM 833 C CA . ILE A 1 104 ? -0.908 -8.093 4.751 1.00 98.00 104 ILE A CA 1
ATOM 834 C C . ILE A 1 104 ? -1.392 -9.218 3.848 1.00 98.00 104 ILE A C 1
ATOM 836 O O . ILE A 1 104 ? -1.160 -10.390 4.143 1.00 98.00 104 ILE A O 1
ATOM 840 N N . ILE A 1 105 ? -1.989 -8.839 2.724 1.00 98.00 105 ILE A N 1
ATOM 841 C CA . ILE A 1 105 ? -2.295 -9.706 1.591 1.00 98.00 105 ILE A CA 1
ATOM 842 C C . ILE A 1 105 ? -1.393 -9.269 0.437 1.00 98.00 105 ILE A C 1
ATOM 844 O O . ILE A 1 105 ? -1.258 -8.075 0.172 1.00 98.00 105 ILE A O 1
ATOM 848 N N . ALA A 1 106 ? -0.761 -10.222 -0.245 1.00 95.88 106 ALA A N 1
ATOM 849 C CA . ALA A 1 106 ? 0.155 -9.944 -1.345 1.00 95.88 106 ALA A CA 1
ATOM 850 C C . ALA A 1 106 ? -0.223 -10.738 -2.594 1.00 95.88 106 ALA A C 1
ATOM 852 O O . ALA A 1 106 ? -0.402 -11.953 -2.533 1.00 95.88 106 ALA A O 1
ATOM 853 N N . GLN A 1 107 ? -0.329 -10.043 -3.724 1.00 94.00 107 GLN A N 1
ATOM 854 C CA . GLN A 1 107 ? -0.663 -10.605 -5.025 1.00 94.00 107 GLN A CA 1
ATOM 855 C C . GLN A 1 107 ? 0.462 -10.321 -6.017 1.00 94.00 107 GLN A C 1
ATOM 857 O O . GLN A 1 107 ? 0.790 -9.167 -6.304 1.00 94.00 107 GLN A O 1
ATOM 862 N N . LEU A 1 108 ? 1.017 -11.397 -6.567 1.00 90.75 108 LEU A N 1
ATOM 863 C CA . LEU A 1 108 ? 1.976 -11.357 -7.659 1.00 90.75 108 LEU A CA 1
ATOM 864 C C . LEU A 1 108 ? 1.268 -11.775 -8.951 1.00 90.75 108 LEU A C 1
ATOM 866 O O . LEU A 1 108 ? 0.611 -12.815 -8.998 1.00 90.75 108 LEU A O 1
ATOM 870 N N . THR A 1 109 ? 1.400 -10.966 -9.993 1.00 86.94 109 THR A N 1
ATOM 871 C CA . THR A 1 109 ? 0.813 -11.205 -11.308 1.00 86.94 109 THR A CA 1
ATOM 872 C C . THR A 1 109 ? 1.805 -11.945 -12.193 1.00 86.94 109 THR A C 1
ATOM 874 O O . THR A 1 109 ? 2.916 -11.475 -12.441 1.00 86.94 109 THR A O 1
ATOM 877 N N . ALA A 1 110 ? 1.382 -13.095 -12.713 1.00 76.31 110 ALA A N 1
ATOM 878 C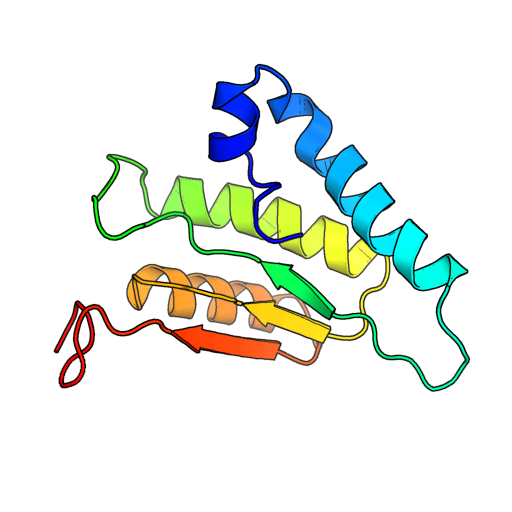 CA . ALA A 1 110 ? 2.137 -13.833 -13.714 1.00 76.31 110 ALA A CA 1
ATOM 879 C C . ALA A 1 110 ? 2.068 -13.123 -15.078 1.00 76.31 110 ALA A C 1
ATOM 881 O O . ALA A 1 110 ? 1.016 -12.625 -15.481 1.00 76.31 110 ALA A O 1
ATOM 882 N N . SER A 1 111 ? 3.187 -13.078 -15.804 1.00 65.31 111 SER A N 1
ATOM 883 C CA . SER A 1 111 ? 3.252 -12.482 -17.146 1.00 65.31 111 SER A CA 1
ATOM 884 C C . SER A 1 111 ? 2.720 -13.420 -18.240 1.00 65.31 111 SER A C 1
ATOM 886 O O . SER A 1 111 ? 2.411 -12.961 -19.339 1.00 65.31 111 SER A O 1
ATOM 888 N N . ASN A 1 112 ? 2.578 -14.720 -17.944 1.00 55.28 112 ASN A N 1
ATOM 889 C CA . ASN A 1 112 ? 1.900 -15.733 -18.758 1.00 55.28 112 ASN A CA 1
ATOM 890 C C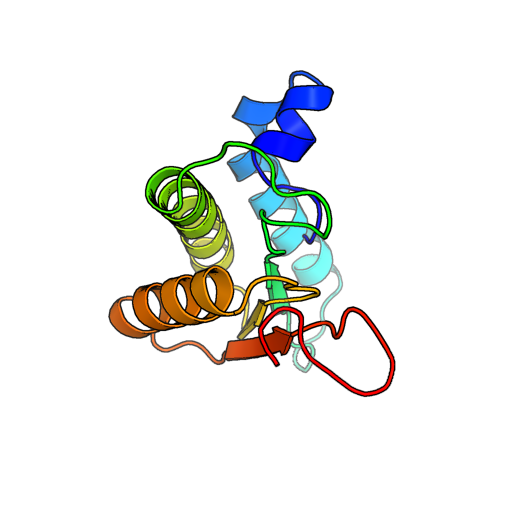 . ASN A 1 112 ? 1.288 -16.835 -17.858 1.00 55.28 112 ASN A C 1
ATOM 892 O O . ASN A 1 112 ? 1.523 -16.854 -16.655 1.00 55.28 112 ASN A O 1
ATOM 896 N N . THR A 1 113 ? 0.504 -17.764 -18.419 1.00 55.50 113 THR A N 1
ATOM 897 C CA . THR A 1 113 ? -0.201 -18.822 -17.659 1.00 55.50 113 THR A CA 1
ATOM 898 C C . THR A 1 113 ? 0.696 -19.840 -16.945 1.00 55.50 113 THR A C 1
ATOM 900 O O . THR A 1 113 ? 0.170 -20.625 -16.162 1.00 55.50 113 THR A O 1
ATOM 903 N N . ASN A 1 114 ? 2.013 -19.844 -17.185 1.00 50.94 114 ASN A N 1
ATOM 904 C CA . ASN A 1 114 ? 2.903 -20.906 -16.707 1.00 50.94 114 ASN A CA 1
ATOM 905 C C . ASN A 1 114 ? 4.061 -20.425 -15.814 1.00 50.94 114 ASN A C 1
ATOM 907 O O . ASN A 1 114 ? 4.605 -21.257 -15.093 1.00 50.94 114 ASN A O 1
ATOM 911 N N . TYR A 1 115 ? 4.443 -19.141 -15.841 1.00 52.69 115 TYR A N 1
ATOM 912 C CA . TYR A 1 115 ? 5.642 -18.641 -15.153 1.00 52.69 115 TYR A CA 1
ATOM 913 C C . TYR A 1 115 ? 5.485 -17.211 -14.627 1.00 52.69 115 TYR A C 1
ATOM 915 O O . TYR A 1 115 ? 4.787 -16.369 -15.204 1.00 52.69 115 TYR A O 1
ATOM 923 N N . LEU A 1 116 ? 6.193 -16.926 -13.537 1.00 56.62 116 LEU A N 1
ATOM 924 C CA . LEU A 1 116 ? 6.415 -15.567 -13.057 1.00 56.62 116 LEU A CA 1
ATOM 925 C C . LEU A 1 116 ? 7.481 -14.895 -13.935 1.00 56.62 116 LEU A C 1
ATOM 927 O O . LEU A 1 116 ? 8.241 -15.562 -14.636 1.00 56.62 116 LEU A O 1
ATOM 931 N N . VAL A 1 117 ? 7.597 -13.563 -13.881 1.00 54.62 117 VAL A N 1
ATOM 932 C CA . VAL A 1 117 ? 8.643 -12.816 -14.622 1.00 54.62 117 VAL A CA 1
ATOM 933 C C . VAL A 1 117 ? 10.062 -13.324 -14.291 1.00 54.62 117 VAL A C 1
ATOM 935 O O . VAL A 1 117 ? 10.992 -13.146 -15.076 1.00 54.62 117 VAL A O 1
ATOM 938 N N . ASN A 1 118 ? 10.208 -14.019 -13.161 1.00 56.59 118 ASN A N 1
ATOM 939 C CA . ASN A 1 118 ? 11.463 -14.508 -12.610 1.00 56.59 118 ASN A CA 1
ATOM 940 C C . ASN A 1 118 ? 11.619 -16.041 -12.712 1.00 56.59 118 ASN A C 1
ATOM 942 O O . ASN A 1 118 ? 12.603 -16.559 -12.185 1.00 56.59 118 ASN A O 1
ATOM 946 N N . GLY A 1 119 ? 10.679 -16.746 -13.359 1.00 45.59 119 GLY A N 1
ATOM 947 C CA . GLY A 1 119 ? 10.606 -18.214 -13.408 1.00 45.59 119 GLY A CA 1
ATOM 948 C C . GLY A 1 119 ? 9.531 -18.763 -12.488 1.00 45.59 119 GLY A C 1
ATOM 949 O O . GLY A 1 119 ? 9.891 -19.188 -11.372 1.00 45.59 119 GLY A O 1
#

pLDDT: mean 85.63, std 13.58, range [45.59, 98.19]

Organism: NCBI:txid70255

Radius of gyration: 14.56 Å; Cα contacts (8 Å, |Δi|>4): 168; chains: 1; bounding box: 36×38×32 Å

Solvent-accessible surface area (backbone atoms only — not comparable to full-atom values): 7030 Å² total; per-residue (Å²): 92,59,68,68,43,53,73,63,27,47,80,71,75,46,40,89,42,36,64,64,53,51,44,50,62,49,52,55,54,60,74,73,48,59,98,88,55,82,46,66,38,40,45,46,55,84,51,51,95,64,79,63,98,69,54,70,68,59,53,50,53,56,49,48,56,53,50,52,47,36,52,75,65,61,42,67,29,39,31,38,42,70,19,45,42,69,70,60,52,53,53,49,52,56,55,47,59,76,76,43,98,61,55,75,46,80,42,75,42,56,81,50,102,84,39,45,78,87,98

Nearest PDB structures (foldseek):
  5dmn-assembly1_A  TM=7.923E-01  e=4.792E-03  Escherichia coli K-12
  5dmn-assembly1_B  TM=7.927E-01  e=1.056E-02  Escherichia coli K-12
  7miu-assembly1_D  TM=4.356E-01  e=1.468E-01  Mus musculus
  7mii-assembly1_A  TM=4.409E-01  e=1.910E-01  Homo sapiens
  7mip-assembly1_C  TM=4.610E-01  e=3.028E-01  Mus musculus

Secondary structure (DSSP, 8-state):
-TT-SHHHHHTTT-GGGHHHHHHHHHHHHHHH--TT---EEEEE-S--SS--S--HHHHHHHHHHHHHHHHHTT-SEEEEEEE--HHHHHHHHHHHHHH----EEEEE--SSSS--TT-